Protein AF-A0A2E0SIJ9-F1 (afdb_monomer)

Solvent-accessible surface area (backbone atoms only — not comparable to full-atom values): 6613 Å² total; per-residue (Å²): 134,88,84,80,76,81,65,81,67,71,66,52,53,62,54,52,54,50,56,58,56,65,72,64,57,75,76,66,68,69,65,70,81,65,39,65,68,57,54,52,51,51,51,52,51,49,53,46,53,65,66,64,43,41,98,78,24,39,29,59,44,94,93,71,39,60,39,63,62,39,19,54,53,53,37,48,60,48,36,72,75,69,24,38,62,88,44,61,93,48,9,71,56,35,34,34,23,50,52,40,49,59,72,46,40,43,98,87,70,50,72,112

Secondary structure (DSSP, 8-state):
----PPPTHHHHHHHHHHHHHHTT----GGGTTT-HHHHHHHHHHHHHHHHHS-TTS---BTTTB-HHHHHHHHHHHHHHTT--SSSSTTHHHHHHHHHHHHHTB-TTS-B-

Structure (mmCIF, N/CA/C/O backbone):
data_AF-A0A2E0SIJ9-F1
#
_entry.id   AF-A0A2E0SIJ9-F1
#
loop_
_atom_site.group_PDB
_atom_site.id
_atom_site.type_symbol
_atom_site.label_atom_id
_atom_site.label_alt_id
_atom_site.label_comp_id
_atom_site.label_asym_id
_atom_site.label_entity_id
_atom_site.label_seq_id
_atom_site.pdbx_PDB_ins_code
_atom_site.Cartn_x
_atom_site.Cartn_y
_atom_site.Cartn_z
_atom_site.occupancy
_atom_site.B_iso_or_equiv
_atom_site.auth_seq_id
_atom_site.auth_comp_id
_atom_site.auth_asym_id
_atom_site.auth_atom_id
_atom_site.pdbx_PDB_model_num
ATOM 1 N N . MET A 1 1 ? 5.081 -18.325 82.894 1.00 40.50 1 MET A N 1
ATOM 2 C CA . MET A 1 1 ? 5.548 -18.568 81.511 1.00 40.50 1 MET A CA 1
ATOM 3 C C . MET A 1 1 ? 5.096 -17.392 80.661 1.00 40.50 1 MET A C 1
ATOM 5 O O . MET A 1 1 ? 3.931 -17.030 80.737 1.00 40.50 1 MET A O 1
ATOM 9 N N . LEU A 1 2 ? 6.041 -16.714 80.005 1.00 44.81 2 LEU A N 1
ATOM 10 C CA . LEU A 1 2 ? 5.844 -15.440 79.307 1.00 44.81 2 LEU A CA 1
ATOM 11 C C . LEU A 1 2 ? 4.930 -15.612 78.082 1.00 44.81 2 LEU A C 1
ATOM 13 O O . LEU A 1 2 ? 5.251 -16.410 77.214 1.00 44.81 2 LEU A O 1
ATOM 17 N N . ASN A 1 3 ? 3.864 -14.814 77.969 1.00 44.94 3 ASN A N 1
A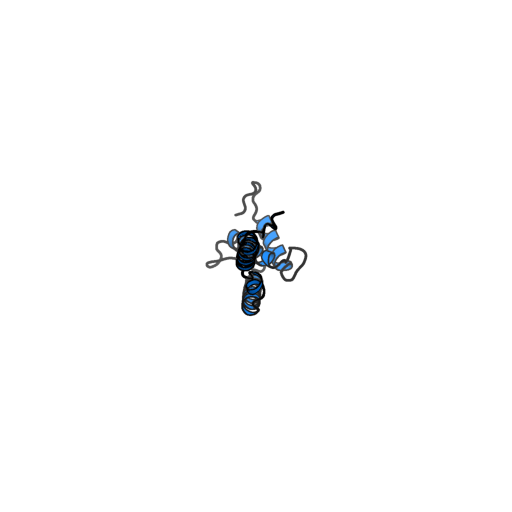TOM 18 C CA . ASN A 1 3 ? 3.122 -14.644 76.717 1.00 44.94 3 ASN A CA 1
ATOM 19 C C . ASN A 1 3 ? 3.800 -13.546 75.888 1.00 44.94 3 ASN A C 1
ATOM 21 O O . ASN A 1 3 ? 3.703 -12.359 76.198 1.00 44.94 3 ASN A O 1
ATOM 25 N N . HIS A 1 4 ? 4.526 -13.948 74.850 1.00 56.84 4 HIS A N 1
ATOM 26 C CA . HIS A 1 4 ? 5.199 -13.049 73.915 1.00 56.84 4 HIS A CA 1
ATOM 27 C C . HIS A 1 4 ? 4.163 -12.508 72.914 1.00 56.84 4 HIS A C 1
ATOM 29 O O . HIS A 1 4 ? 3.695 -13.235 72.041 1.00 56.84 4 HIS A O 1
ATOM 35 N N . LEU A 1 5 ? 3.783 -11.236 73.045 1.00 61.81 5 LEU A N 1
ATOM 36 C CA . LEU A 1 5 ? 2.975 -10.530 72.045 1.00 61.81 5 LEU A CA 1
ATOM 37 C C . LEU A 1 5 ? 3.778 -10.410 70.730 1.00 61.81 5 LEU A C 1
ATOM 39 O O . LEU A 1 5 ? 4.908 -9.910 70.770 1.00 61.81 5 LEU A O 1
ATOM 43 N N . PRO A 1 6 ? 3.244 -10.822 69.562 1.00 52.22 6 PRO A N 1
ATOM 44 C CA . PRO A 1 6 ? 3.952 -10.670 68.299 1.00 52.22 6 PRO A CA 1
ATOM 45 C C . PRO A 1 6 ? 4.043 -9.187 67.921 1.00 52.22 6 PRO A C 1
ATOM 47 O O . PRO A 1 6 ? 3.077 -8.427 67.984 1.00 52.22 6 PRO A O 1
ATOM 50 N N . SER A 1 7 ? 5.254 -8.762 67.565 1.00 57.09 7 SER A N 1
ATOM 51 C CA . SER A 1 7 ? 5.605 -7.359 67.368 1.00 57.09 7 SER A CA 1
ATOM 52 C C . SER A 1 7 ? 4.784 -6.682 66.259 1.00 57.09 7 SER A C 1
ATOM 54 O O . SER A 1 7 ? 4.611 -7.211 65.163 1.00 57.09 7 SER A O 1
ATOM 56 N N . ARG A 1 8 ? 4.363 -5.442 66.521 1.00 56.53 8 ARG A N 1
ATOM 57 C CA . ARG A 1 8 ? 3.612 -4.511 65.651 1.00 56.53 8 ARG A CA 1
ATOM 58 C C . ARG A 1 8 ? 4.191 -4.314 64.230 1.00 56.53 8 ARG A C 1
ATOM 60 O O . ARG A 1 8 ? 3.539 -3.706 63.391 1.00 56.53 8 ARG A O 1
ATOM 67 N N . LYS A 1 9 ? 5.391 -4.837 63.949 1.00 53.66 9 LYS A N 1
ATOM 68 C CA . LYS A 1 9 ? 6.126 -4.761 62.674 1.00 53.66 9 LYS A CA 1
ATOM 69 C C . LYS A 1 9 ? 5.588 -5.722 61.601 1.00 53.66 9 LYS A C 1
ATOM 71 O O . LYS A 1 9 ? 5.685 -5.409 60.420 1.00 53.66 9 LYS A O 1
ATOM 76 N N . TYR A 1 10 ? 4.973 -6.841 62.000 1.00 55.72 10 TYR A N 1
ATOM 77 C CA . TYR A 1 10 ? 4.436 -7.846 61.067 1.00 55.72 10 TYR A CA 1
ATOM 78 C C . TYR A 1 10 ? 3.111 -7.434 60.407 1.00 55.72 10 TYR A C 1
ATOM 80 O O . TYR A 1 10 ? 2.748 -7.987 59.376 1.00 55.72 10 TYR A O 1
ATOM 88 N N . LEU A 1 11 ? 2.404 -6.446 60.970 1.00 57.53 11 LEU A N 1
ATOM 89 C CA . LEU A 1 11 ? 1.144 -5.925 60.425 1.00 57.53 11 LEU A CA 1
ATOM 90 C C . LEU A 1 11 ? 1.368 -4.844 59.353 1.00 57.53 11 LEU A C 1
ATOM 92 O O . LEU A 1 11 ? 0.553 -4.683 58.453 1.00 57.53 11 LEU A O 1
ATOM 96 N N . VAL A 1 12 ? 2.485 -4.112 59.424 1.00 58.78 12 VAL A N 1
ATOM 97 C CA . VAL A 1 12 ? 2.780 -2.989 58.511 1.00 58.78 12 VAL A CA 1
ATOM 98 C C . VAL A 1 12 ? 3.286 -3.481 57.153 1.00 58.78 12 VAL A C 1
ATOM 100 O O . VAL A 1 12 ? 3.026 -2.856 56.133 1.00 58.78 12 VAL A O 1
ATOM 103 N N . TRP A 1 13 ? 3.962 -4.632 57.141 1.00 56.72 13 TRP A N 1
ATOM 104 C CA . TRP A 1 13 ? 4.531 -5.265 55.950 1.00 56.72 13 TRP A CA 1
ATOM 105 C C . TRP A 1 13 ? 3.501 -5.699 54.887 1.00 56.72 13 TRP A C 1
ATOM 107 O O . TRP A 1 13 ? 3.698 -5.376 53.717 1.00 56.72 13 TRP A O 1
ATOM 117 N N . PRO A 1 14 ? 2.382 -6.371 55.229 1.00 64.38 14 PRO A N 1
ATOM 118 C CA . PRO A 1 14 ? 1.359 -6.695 54.234 1.00 64.38 14 PRO A CA 1
ATOM 119 C C . PRO A 1 14 ? 0.650 -5.442 53.697 1.00 64.38 14 PRO A C 1
ATOM 121 O O . PRO A 1 14 ? 0.261 -5.420 52.534 1.00 64.38 14 PRO A O 1
ATOM 124 N N . LEU A 1 15 ? 0.539 -4.376 54.499 1.00 60.62 15 LEU A N 1
ATOM 125 C CA . LEU A 1 15 ? -0.054 -3.095 54.093 1.00 60.62 15 LEU A CA 1
ATOM 126 C C . LEU A 1 15 ? 0.823 -2.327 53.091 1.00 60.62 15 LEU A C 1
ATOM 128 O O . LEU A 1 15 ? 0.298 -1.768 52.129 1.00 60.62 15 LEU A O 1
ATOM 132 N N . THR A 1 16 ? 2.149 -2.328 53.255 1.00 60.66 16 THR A N 1
ATOM 133 C CA . THR A 1 16 ? 3.062 -1.724 52.268 1.00 60.66 16 THR A CA 1
ATOM 134 C C . THR A 1 16 ? 3.161 -2.538 50.980 1.00 60.66 16 THR A C 1
ATOM 136 O O . THR A 1 16 ? 3.202 -1.943 49.905 1.00 60.66 16 THR A O 1
ATOM 139 N N . VAL A 1 17 ? 3.141 -3.873 51.053 1.00 62.59 17 VAL A N 1
ATOM 140 C CA . VAL A 1 17 ? 3.116 -4.738 49.856 1.00 62.59 17 VAL A CA 1
ATOM 141 C C . VAL A 1 17 ? 1.807 -4.566 49.075 1.00 62.59 17 VAL A C 1
ATOM 143 O O . VAL A 1 17 ? 1.832 -4.486 47.848 1.00 62.59 17 VAL A O 1
ATOM 146 N N . LEU A 1 18 ? 0.674 -4.420 49.769 1.00 61.69 18 LEU A N 1
ATOM 147 C CA . LEU A 1 18 ? -0.624 -4.165 49.141 1.00 61.69 18 LEU A CA 1
ATOM 148 C C . LEU A 1 18 ? -0.683 -2.783 48.462 1.00 61.69 18 LEU A C 1
ATOM 150 O O . LEU A 1 18 ? -1.151 -2.686 47.331 1.00 61.69 18 LEU A O 1
ATOM 154 N N . SER A 1 19 ? -0.142 -1.730 49.086 1.00 62.72 19 SER A N 1
ATOM 155 C CA . SER A 1 19 ? -0.038 -0.403 48.452 1.00 62.72 19 SER A CA 1
ATOM 156 C C . SER A 1 19 ? 0.882 -0.384 47.226 1.00 62.72 19 SER A C 1
ATOM 158 O O . S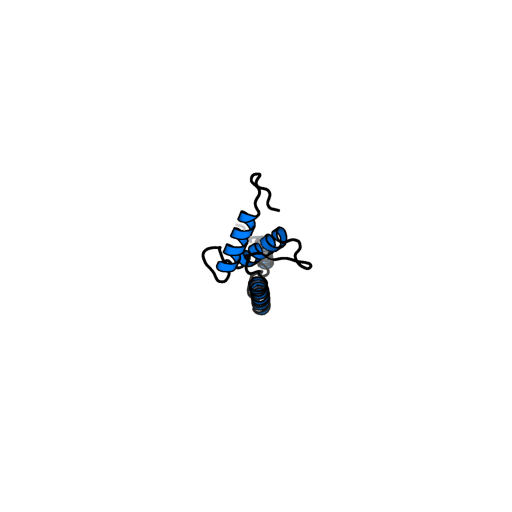ER A 1 19 ? 0.607 0.341 46.272 1.00 62.72 19 SER A O 1
ATOM 160 N N . LEU A 1 20 ? 1.951 -1.189 47.215 1.00 59.09 20 LEU A N 1
ATOM 161 C CA . LEU A 1 20 ? 2.850 -1.291 46.060 1.00 59.09 20 LEU A CA 1
ATOM 162 C C . LEU A 1 20 ? 2.207 -2.060 44.890 1.00 59.09 20 LEU A C 1
ATOM 164 O O . LEU A 1 20 ? 2.470 -1.748 43.732 1.00 59.09 20 LEU A O 1
ATOM 168 N N . LEU A 1 21 ? 1.316 -3.013 45.184 1.00 58.22 21 LEU A N 1
ATOM 169 C CA . LEU A 1 21 ? 0.525 -3.741 44.185 1.00 58.22 21 LEU A CA 1
ATOM 170 C C . LEU A 1 21 ? -0.593 -2.887 43.565 1.00 58.22 21 LEU A C 1
ATOM 172 O O . LEU A 1 21 ? -0.867 -3.029 42.377 1.00 58.22 21 LEU A O 1
ATOM 176 N N . LEU A 1 22 ? -1.207 -1.968 44.321 1.00 58.41 22 LEU A N 1
ATOM 177 C CA . LEU A 1 22 ? -2.236 -1.061 43.787 1.00 58.41 22 LEU A CA 1
ATOM 178 C C . LEU A 1 22 ? -1.675 0.049 42.878 1.00 58.41 22 LEU A C 1
ATOM 180 O O . LEU A 1 22 ? -2.390 0.521 41.997 1.00 58.41 22 LEU A O 1
ATOM 184 N N . LEU A 1 23 ? -0.408 0.445 43.043 1.00 57.28 23 LEU A N 1
ATOM 185 C CA . LEU A 1 23 ? 0.235 1.453 42.186 1.00 57.28 23 LEU A CA 1
ATOM 186 C C . LEU A 1 23 ? 0.746 0.877 40.849 1.00 57.28 23 LEU A C 1
ATOM 188 O O . LEU A 1 23 ? 1.080 1.629 39.938 1.00 57.28 23 LEU A O 1
ATOM 192 N N . ALA A 1 24 ? 0.777 -0.452 40.719 1.00 55.69 24 ALA A N 1
ATOM 193 C CA . ALA A 1 24 ? 1.160 -1.173 39.505 1.00 55.69 24 ALA A CA 1
ATOM 194 C C . ALA A 1 24 ? -0.048 -1.583 38.639 1.00 55.69 24 ALA A C 1
ATOM 196 O O . ALA A 1 24 ? 0.081 -2.444 37.767 1.00 55.69 24 ALA A O 1
ATOM 197 N N . ALA A 1 25 ? -1.228 -0.993 38.863 1.00 57.22 25 ALA A N 1
ATOM 198 C CA . ALA A 1 25 ? -2.337 -1.150 37.932 1.00 57.22 25 ALA A CA 1
ATOM 199 C C . ALA A 1 25 ? -1.902 -0.584 36.568 1.00 57.22 25 ALA A C 1
ATOM 201 O O . ALA A 1 25 ? -1.479 0.575 36.507 1.00 57.22 25 ALA A O 1
ATOM 202 N N . PRO A 1 26 ? -1.968 -1.362 35.472 1.00 57.56 26 PRO A N 1
ATOM 203 C CA . PRO A 1 26 ? -1.627 -0.834 34.165 1.00 57.56 26 PRO A CA 1
ATOM 204 C C . PRO A 1 26 ? -2.585 0.324 33.893 1.00 57.56 26 PRO A C 1
ATOM 206 O O . PRO A 1 26 ? -3.803 0.138 33.893 1.00 57.56 26 PRO A O 1
ATOM 209 N N . ALA A 1 27 ? -2.052 1.530 33.684 1.00 58.06 27 ALA A N 1
ATOM 210 C CA . ALA A 1 27 ? -2.822 2.589 33.052 1.00 58.06 27 ALA A CA 1
ATOM 211 C C . ALA A 1 27 ? -3.378 1.981 31.759 1.00 58.06 27 ALA A C 1
ATOM 213 O O . ALA A 1 27 ? -2.610 1.513 30.919 1.00 58.06 27 ALA A O 1
ATOM 214 N N . SER A 1 28 ? -4.701 1.844 31.681 1.00 57.38 28 SER A N 1
ATOM 215 C CA . SER A 1 28 ? -5.366 1.002 30.690 1.00 57.38 28 SER A CA 1
ATOM 216 C C . SER A 1 28 ? -5.071 1.506 29.274 1.00 57.38 28 SER A C 1
ATOM 218 O O . SER A 1 28 ? -5.763 2.377 28.751 1.00 57.38 28 SER A O 1
ATOM 220 N N . ALA A 1 29 ? -4.038 0.949 28.637 1.00 54.34 29 ALA A N 1
ATOM 221 C CA . ALA A 1 29 ? -3.685 1.213 27.243 1.00 54.34 29 ALA A CA 1
ATOM 222 C C . ALA A 1 29 ? -4.827 0.831 26.278 1.00 54.34 29 ALA A C 1
ATOM 224 O O . ALA A 1 29 ? -4.900 1.336 25.162 1.00 54.34 29 ALA A O 1
ATOM 225 N N . ALA A 1 30 ? -5.767 -0.003 26.736 1.00 55.25 30 ALA A N 1
ATOM 226 C CA . ALA A 1 30 ? -6.949 -0.424 25.993 1.00 55.25 30 ALA A CA 1
ATOM 227 C C . ALA A 1 30 ? -7.939 0.717 25.684 1.00 55.25 30 ALA A C 1
ATOM 229 O O . ALA A 1 30 ? -8.767 0.574 24.783 1.00 55.25 30 ALA A O 1
ATOM 230 N N . ALA A 1 31 ? -7.874 1.845 26.405 1.00 55.06 31 ALA A N 1
ATOM 231 C CA . ALA A 1 31 ? -8.777 2.973 26.173 1.00 55.06 31 ALA A CA 1
ATOM 232 C C . ALA A 1 31 ? -8.490 3.715 24.852 1.00 55.06 31 ALA A C 1
ATOM 234 O O . ALA A 1 31 ? -9.419 4.237 24.243 1.00 55.06 31 ALA A O 1
ATOM 235 N N . LEU A 1 32 ? -7.236 3.729 24.379 1.00 57.44 32 LEU A N 1
ATOM 236 C CA . LEU A 1 32 ? -6.859 4.403 23.126 1.00 57.44 32 LEU A CA 1
ATOM 237 C C . LEU A 1 32 ? -7.203 3.578 21.876 1.00 57.44 32 LEU A C 1
ATOM 239 O O . LEU A 1 32 ? -7.516 4.143 20.833 1.00 57.44 32 LEU A O 1
ATOM 243 N N . ASP A 1 33 ? -7.200 2.249 21.982 1.00 63.06 33 ASP A N 1
ATOM 244 C CA . ASP A 1 33 ? -7.417 1.329 20.852 1.00 63.06 33 ASP A CA 1
ATOM 245 C C . ASP A 1 33 ? -8.873 1.327 20.334 1.00 63.06 33 ASP A C 1
ATOM 247 O O . ASP A 1 33 ? -9.181 0.893 19.223 1.00 63.06 33 ASP A O 1
ATOM 251 N N . ASN A 1 34 ? -9.811 1.845 21.133 1.00 73.38 34 ASN A N 1
ATOM 252 C CA . ASN A 1 34 ? -11.239 1.821 20.821 1.00 73.38 34 ASN A CA 1
ATOM 253 C C . ASN A 1 34 ? -11.876 3.191 20.603 1.00 73.38 34 ASN A C 1
ATOM 255 O O . ASN A 1 34 ? -13.099 3.250 20.483 1.00 73.38 34 ASN A O 1
ATOM 259 N N . ASP A 1 35 ? -11.086 4.260 20.483 1.00 89.94 35 ASP A N 1
ATOM 260 C CA . ASP A 1 35 ? -11.628 5.577 20.154 1.00 89.94 35 ASP A CA 1
ATOM 261 C C . ASP A 1 35 ? -12.327 5.545 18.770 1.00 89.94 35 ASP A C 1
ATOM 263 O O . ASP A 1 35 ? -11.673 5.325 17.737 1.00 89.94 35 ASP A O 1
ATOM 267 N N . PRO A 1 36 ? -13.657 5.766 18.707 1.00 90.81 36 PRO A N 1
ATOM 268 C CA . PRO A 1 36 ? -14.402 5.744 17.452 1.00 90.81 36 PRO A CA 1
ATOM 269 C C . PRO A 1 36 ? -13.921 6.795 16.445 1.00 90.81 36 PRO A C 1
ATOM 271 O O . PRO A 1 36 ? -13.988 6.560 15.236 1.00 90.81 36 PRO A O 1
ATOM 274 N N . GLN A 1 37 ? -13.419 7.942 16.913 1.00 92.25 37 GLN A N 1
ATOM 275 C CA . GLN A 1 37 ? -12.922 9.010 16.048 1.00 92.25 37 GLN A CA 1
ATOM 276 C C . GLN A 1 37 ? -11.614 8.606 15.361 1.00 92.25 37 GLN A C 1
ATOM 278 O O . GLN A 1 37 ? -11.432 8.888 14.168 1.00 92.25 37 GLN A O 1
ATOM 283 N N . ILE A 1 38 ? -10.730 7.902 16.075 1.00 92.38 38 ILE A N 1
ATOM 284 C CA . ILE A 1 38 ? -9.490 7.358 15.508 1.00 9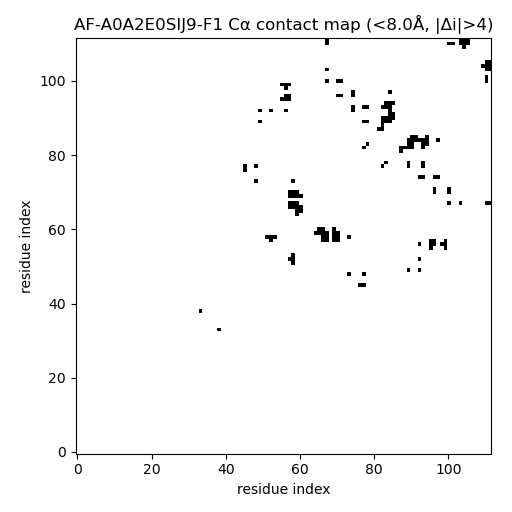2.38 38 ILE A CA 1
ATOM 285 C C . ILE A 1 38 ? -9.831 6.304 14.451 1.00 92.38 38 ILE A C 1
ATOM 287 O O . ILE A 1 38 ? -9.382 6.422 13.309 1.00 92.38 38 ILE A O 1
ATOM 291 N N . LYS A 1 39 ? -10.704 5.340 14.774 1.00 92.06 39 LYS A N 1
ATOM 292 C CA . LYS A 1 39 ? -11.143 4.300 13.823 1.00 92.06 39 LYS A CA 1
ATOM 293 C C . LYS A 1 39 ? -11.786 4.892 12.568 1.00 92.06 39 LYS A C 1
ATOM 295 O O . LYS A 1 39 ? -11.473 4.472 11.455 1.00 92.06 39 LYS A O 1
ATOM 300 N N . ALA A 1 40 ? -12.635 5.907 12.726 1.00 94.12 40 ALA A N 1
ATOM 301 C CA . ALA A 1 40 ? -13.244 6.605 11.598 1.00 94.12 40 ALA A CA 1
ATOM 302 C C . ALA A 1 40 ? -12.201 7.331 10.731 1.00 94.12 40 ALA A C 1
ATOM 304 O O . ALA A 1 40 ? -12.315 7.338 9.505 1.00 94.12 40 ALA A O 1
ATOM 305 N N . SER A 1 41 ? -11.182 7.932 11.347 1.00 96.12 41 SER A N 1
ATOM 306 C CA . SER A 1 41 ? -10.106 8.627 10.630 1.00 96.12 41 SER A CA 1
ATOM 307 C C . SER A 1 41 ? -9.221 7.650 9.851 1.00 96.12 41 SER A C 1
ATOM 309 O O . SER A 1 41 ? -8.943 7.894 8.677 1.00 96.12 41 SER A O 1
ATOM 311 N N . ILE A 1 42 ? -8.865 6.510 10.458 1.00 95.12 42 ILE A N 1
ATOM 312 C CA . ILE A 1 42 ? -8.143 5.413 9.794 1.00 95.12 42 ILE A CA 1
ATOM 313 C C . ILE A 1 42 ? -8.949 4.908 8.595 1.00 95.12 42 ILE A C 1
ATOM 315 O O . ILE A 1 42 ? -8.432 4.875 7.480 1.00 95.12 42 ILE A O 1
ATOM 319 N N . GLY A 1 43 ? -10.234 4.595 8.790 1.00 96.06 43 GLY A N 1
ATOM 320 C CA . GLY A 1 43 ? -11.102 4.116 7.712 1.00 96.06 43 GLY A CA 1
ATOM 321 C C . GLY A 1 43 ? -11.165 5.087 6.529 1.00 96.06 43 GLY A C 1
ATOM 322 O O . GLY A 1 43 ? -11.006 4.674 5.383 1.00 96.06 43 GLY A O 1
ATOM 323 N N . LYS A 1 44 ? -11.304 6.393 6.795 1.00 97.88 44 LYS A N 1
ATOM 324 C CA . LYS A 1 44 ? -11.294 7.431 5.749 1.00 97.88 44 LYS A CA 1
ATOM 325 C C . LYS A 1 44 ? -9.967 7.491 4.990 1.00 97.88 44 LYS A C 1
ATOM 327 O O . LYS A 1 44 ? -9.987 7.659 3.770 1.00 97.88 44 LYS A O 1
ATOM 332 N N . ALA A 1 45 ? -8.838 7.368 5.689 1.00 97.69 45 ALA A N 1
ATOM 333 C CA . ALA A 1 45 ? -7.512 7.394 5.077 1.00 97.69 45 ALA A CA 1
ATOM 334 C C . ALA A 1 45 ? -7.264 6.160 4.194 1.00 97.69 45 ALA A C 1
ATOM 336 O O . ALA A 1 45 ? -6.804 6.303 3.062 1.00 97.69 45 ALA A O 1
ATOM 337 N N . LEU A 1 46 ? -7.633 4.964 4.662 1.00 98.12 46 LEU A N 1
ATOM 338 C CA . LEU A 1 46 ? -7.517 3.732 3.875 1.00 98.12 46 LEU A CA 1
ATOM 339 C C . LEU A 1 46 ? -8.436 3.756 2.650 1.00 98.12 46 LEU A C 1
ATOM 341 O O . LEU A 1 46 ? -8.018 3.388 1.555 1.00 98.12 46 LEU A O 1
ATOM 345 N N . ASP A 1 47 ? -9.655 4.275 2.801 1.00 98.25 47 ASP A N 1
ATOM 346 C CA . ASP A 1 47 ? -10.579 4.443 1.679 1.00 98.25 47 ASP A CA 1
ATOM 347 C C . ASP A 1 47 ? -10.057 5.450 0.653 1.00 98.25 47 ASP A C 1
ATOM 349 O O . ASP A 1 47 ? -10.260 5.280 -0.548 1.00 98.25 47 ASP A O 1
ATOM 353 N N . TYR A 1 48 ? -9.378 6.504 1.107 1.00 97.88 48 TYR A N 1
ATOM 354 C CA . TYR A 1 48 ? -8.681 7.424 0.217 1.00 97.88 48 TYR A CA 1
ATOM 355 C C . TYR A 1 48 ? -7.548 6.721 -0.537 1.00 97.88 48 TYR A C 1
ATOM 357 O O . TYR A 1 48 ? -7.511 6.807 -1.762 1.00 97.88 48 TYR A O 1
ATOM 365 N N . LEU A 1 49 ? -6.686 5.971 0.159 1.00 97.56 49 LEU A N 1
ATOM 366 C CA . LEU A 1 49 ? -5.606 5.214 -0.482 1.00 97.56 49 LEU A CA 1
ATOM 367 C C . LEU A 1 49 ? -6.148 4.236 -1.526 1.00 97.56 49 LEU A C 1
ATOM 369 O O . LEU A 1 49 ? -5.640 4.195 -2.644 1.00 97.56 49 LEU A O 1
ATOM 373 N N . ALA A 1 50 ? -7.207 3.500 -1.197 1.00 98.00 50 ALA A N 1
ATOM 374 C CA . ALA A 1 50 ? -7.835 2.558 -2.113 1.00 98.00 50 ALA A CA 1
ATOM 375 C C . ALA A 1 50 ? -8.395 3.235 -3.377 1.00 98.00 50 ALA A C 1
ATOM 377 O O . ALA A 1 50 ? -8.343 2.644 -4.453 1.00 98.00 50 ALA A O 1
ATOM 378 N N . ARG A 1 51 ? -8.917 4.465 -3.261 1.00 97.38 51 ARG A N 1
ATOM 379 C CA . ARG A 1 51 ? -9.405 5.251 -4.408 1.00 97.38 51 ARG A CA 1
ATOM 380 C C . ARG A 1 51 ? -8.284 5.871 -5.238 1.00 97.38 51 ARG A C 1
ATOM 382 O O . ARG A 1 51 ? -8.453 6.017 -6.442 1.00 97.38 51 ARG A O 1
ATOM 389 N N . GLU A 1 52 ? -7.175 6.252 -4.609 1.00 97.00 52 GLU A N 1
ATOM 390 C CA . GLU A 1 52 ? -6.058 6.909 -5.299 1.00 97.00 52 GLU A CA 1
ATOM 391 C C . GLU A 1 52 ? -5.215 5.929 -6.134 1.00 97.00 52 GLU A C 1
ATOM 393 O O . GLU A 1 52 ? -4.488 6.352 -7.036 1.00 97.00 52 GLU A O 1
ATOM 398 N N . GLN A 1 53 ? -5.327 4.620 -5.870 1.00 97.88 53 GLN A N 1
ATOM 399 C CA . GLN A 1 53 ? -4.637 3.587 -6.641 1.00 97.88 53 GLN A CA 1
ATOM 400 C C . GLN A 1 53 ? -4.922 3.744 -8.139 1.00 97.88 53 GLN A C 1
ATOM 402 O O . GLN A 1 53 ? -6.071 3.831 -8.583 1.00 97.88 53 GLN A O 1
ATOM 407 N N . ARG A 1 54 ? -3.865 3.748 -8.954 1.00 97.31 54 ARG A N 1
ATOM 408 C CA . ARG A 1 54 ? -4.016 3.800 -10.409 1.00 97.31 54 ARG A CA 1
ATOM 409 C C . ARG A 1 54 ? -4.553 2.475 -10.935 1.00 9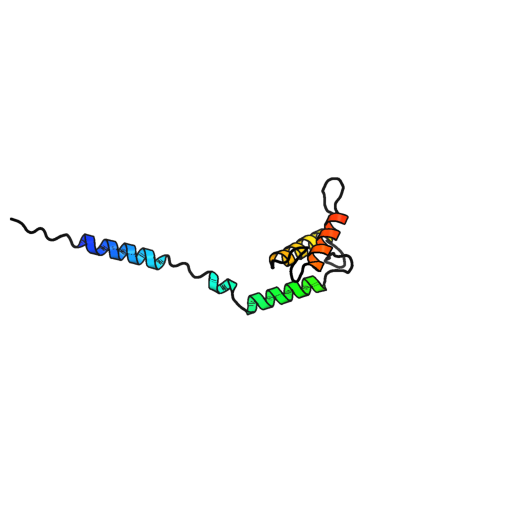7.31 54 ARG A C 1
ATOM 411 O O . ARG A 1 54 ? -4.335 1.417 -10.357 1.00 97.31 54 ARG A O 1
ATOM 418 N N . ARG A 1 55 ? -5.169 2.516 -12.119 1.00 95.62 55 ARG A N 1
ATOM 419 C CA . ARG A 1 55 ? -5.716 1.330 -12.809 1.00 95.62 55 ARG A CA 1
ATOM 420 C C . ARG A 1 55 ? -4.704 0.186 -12.985 1.00 95.62 55 ARG A C 1
ATOM 422 O O . ARG A 1 55 ? -5.104 -0.960 -13.107 1.00 95.62 55 ARG A O 1
ATOM 429 N N . GLN A 1 56 ? -3.414 0.511 -13.026 1.00 94.75 56 GLN A N 1
ATOM 430 C CA . GLN A 1 56 ? -2.306 -0.442 -13.162 1.00 94.75 56 GLN A CA 1
ATOM 431 C C . GLN A 1 56 ? -1.815 -1.002 -11.810 1.00 94.75 56 GLN A C 1
ATOM 433 O O . GLN A 1 56 ? -0.827 -1.719 -11.781 1.00 94.75 56 GLN A O 1
ATOM 438 N N . GLY A 1 57 ? -2.465 -0.666 -10.692 1.00 97.00 57 GLY A N 1
ATOM 439 C CA . GLY A 1 57 ? -2.176 -1.235 -9.373 1.00 97.00 57 GLY A CA 1
ATOM 440 C C . GLY A 1 57 ? -1.187 -0.451 -8.506 1.00 97.00 57 GLY A C 1
ATOM 441 O O . GLY A 1 57 ? -1.015 -0.799 -7.342 1.00 97.00 57 GLY A O 1
ATOM 442 N N . TYR A 1 58 ? -0.575 0.624 -9.009 1.00 97.25 58 TYR A N 1
ATOM 443 C CA . TYR A 1 58 ? 0.426 1.395 -8.263 1.00 97.25 58 TYR A CA 1
ATOM 444 C C . TYR A 1 58 ? -0.116 2.705 -7.670 1.00 97.25 58 TYR A C 1
ATOM 446 O O . TYR A 1 58 ? -1.141 3.244 -8.101 1.00 97.25 58 TYR A O 1
ATOM 454 N N . TRP A 1 59 ? 0.643 3.252 -6.722 1.00 97.81 59 TRP A N 1
ATOM 455 C CA . TRP A 1 59 ? 0.524 4.613 -6.195 1.00 97.81 59 TRP A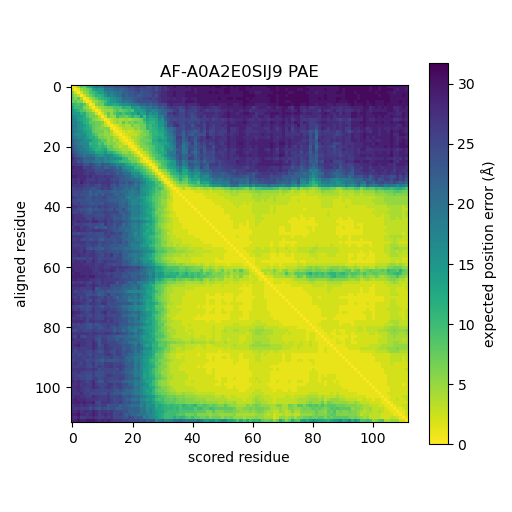 CA 1
ATOM 456 C C . TRP A 1 59 ? 1.724 5.447 -6.622 1.00 97.81 59 TRP A C 1
ATOM 458 O O . TRP A 1 59 ? 2.790 4.911 -6.901 1.00 97.81 59 TRP A O 1
ATOM 468 N N . GLU A 1 60 ? 1.567 6.762 -6.672 1.00 96.12 60 GLU A N 1
ATOM 469 C CA . GLU A 1 60 ? 2.620 7.693 -7.078 1.00 96.12 60 GLU A CA 1
ATOM 470 C C . GLU A 1 60 ? 2.541 8.982 -6.254 1.00 96.12 60 GLU A C 1
ATOM 472 O O . GLU A 1 60 ? 1.514 9.281 -5.645 1.00 96.12 60 GLU A O 1
ATOM 477 N N . ALA A 1 61 ? 3.625 9.752 -6.240 1.00 91.00 61 ALA A N 1
ATOM 478 C CA . ALA A 1 61 ? 3.677 11.086 -5.646 1.00 91.00 61 ALA A CA 1
ATOM 479 C C . ALA A 1 61 ? 4.237 12.096 -6.658 1.00 91.00 61 ALA A C 1
ATOM 481 O O . ALA A 1 61 ? 4.813 11.708 -7.674 1.00 91.00 61 ALA A O 1
ATOM 482 N N . ASN A 1 62 ? 4.074 13.395 -6.391 1.00 89.19 62 ASN A N 1
ATOM 483 C CA . ASN A 1 62 ? 4.693 14.488 -7.159 1.00 89.19 62 ASN A CA 1
ATOM 484 C C . ASN A 1 62 ? 4.548 14.352 -8.692 1.00 89.19 62 ASN A C 1
ATOM 486 O O . ASN A 1 62 ? 5.526 14.458 -9.426 1.00 89.19 62 ASN A O 1
ATOM 490 N N . GLY A 1 63 ? 3.334 14.077 -9.181 1.00 84.94 63 GLY A N 1
ATOM 491 C CA . GLY A 1 63 ? 3.063 14.004 -10.623 1.00 84.94 63 GLY A CA 1
ATOM 492 C C . GLY A 1 63 ? 3.632 12.765 -11.325 1.00 84.94 63 GLY A C 1
ATOM 493 O O . GLY A 1 63 ? 3.954 12.826 -12.508 1.00 84.94 63 GLY A O 1
ATOM 494 N N . GLY A 1 64 ? 3.767 11.642 -10.614 1.00 88.19 64 GLY A N 1
ATOM 495 C CA . GLY A 1 64 ? 4.116 10.349 -11.212 1.00 88.19 64 GLY A CA 1
ATOM 496 C C . GLY A 1 64 ? 5.461 9.762 -10.801 1.00 88.19 64 GLY A C 1
ATOM 497 O O . GLY A 1 64 ? 5.938 8.813 -11.426 1.00 88.19 64 GLY A O 1
ATOM 498 N N . GLN A 1 65 ? 6.075 10.319 -9.765 1.00 92.00 65 GLN A N 1
ATOM 499 C CA . GLN A 1 65 ? 7.336 9.864 -9.195 1.00 92.00 65 GLN A CA 1
ATOM 500 C C . GLN A 1 65 ? 7.112 8.842 -8.070 1.00 92.00 65 GLN A C 1
ATOM 502 O O . GLN A 1 65 ? 6.004 8.678 -7.553 1.00 92.00 65 GLN A O 1
ATOM 507 N N . TYR A 1 66 ? 8.195 8.164 -7.677 1.00 93.50 66 TYR A N 1
ATOM 508 C CA . TYR A 1 66 ? 8.247 7.264 -6.515 1.00 93.50 66 TYR A CA 1
ATOM 509 C C . TYR A 1 66 ? 7.255 6.091 -6.549 1.00 93.50 66 TYR A C 1
ATOM 511 O O . TYR A 1 66 ? 6.798 5.645 -5.502 1.00 93.50 66 TYR A O 1
ATOM 519 N N . ARG A 1 67 ? 6.936 5.556 -7.735 1.00 95.31 67 ARG A N 1
ATOM 520 C CA . ARG A 1 67 ? 5.872 4.547 -7.900 1.00 95.31 67 ARG A CA 1
ATOM 521 C C . ARG A 1 67 ? 6.068 3.300 -7.039 1.00 95.31 67 ARG A C 1
ATOM 523 O O . ARG A 1 67 ? 5.155 2.883 -6.334 1.00 95.31 67 ARG A O 1
ATOM 530 N N . VAL A 1 68 ? 7.276 2.739 -7.042 1.00 95.94 68 VAL A N 1
ATOM 531 C CA . VAL A 1 68 ? 7.616 1.558 -6.232 1.00 95.94 68 VAL A CA 1
ATOM 532 C C . VAL A 1 68 ? 7.506 1.862 -4.739 1.00 95.94 68 VAL A C 1
ATOM 534 O O . VAL A 1 68 ? 6.799 1.162 -4.020 1.00 95.94 68 VAL A O 1
ATOM 537 N N . ALA A 1 69 ? 8.145 2.940 -4.277 1.00 95.81 69 ALA A N 1
ATOM 538 C CA . ALA A 1 69 ? 8.148 3.311 -2.863 1.00 95.81 69 ALA A CA 1
ATOM 539 C C . ALA A 1 69 ? 6.735 3.623 -2.345 1.00 95.81 69 ALA A C 1
ATOM 541 O O . ALA A 1 69 ? 6.328 3.113 -1.302 1.00 95.81 69 ALA A O 1
ATOM 542 N N . MET A 1 70 ? 5.960 4.405 -3.099 1.00 97.44 70 MET A N 1
ATOM 543 C CA . MET A 1 70 ? 4.588 4.754 -2.736 1.00 97.44 70 MET A CA 1
ATOM 544 C C . MET A 1 70 ? 3.674 3.531 -2.741 1.00 97.44 70 MET A C 1
ATOM 546 O O . MET A 1 70 ? 2.850 3.393 -1.841 1.00 97.44 70 MET A O 1
ATOM 550 N N . THR A 1 71 ? 3.846 2.614 -3.697 1.00 97.69 71 THR A N 1
ATOM 551 C CA . THR A 1 71 ? 3.063 1.370 -3.746 1.00 97.69 71 THR A CA 1
ATOM 552 C C . THR A 1 71 ? 3.384 0.451 -2.576 1.00 97.69 71 THR A C 1
ATOM 554 O O . THR A 1 71 ? 2.465 -0.081 -1.960 1.00 97.69 71 THR A O 1
ATOM 557 N N . ALA A 1 72 ? 4.661 0.307 -2.213 1.00 96.94 72 ALA A N 1
ATOM 558 C CA . ALA A 1 72 ? 5.056 -0.481 -1.050 1.00 96.94 72 ALA A CA 1
ATOM 559 C C . ALA A 1 72 ? 4.473 0.095 0.252 1.00 96.94 72 ALA A C 1
ATOM 561 O O . ALA A 1 72 ? 3.901 -0.643 1.053 1.00 96.94 72 ALA A O 1
ATOM 562 N N . LEU A 1 73 ? 4.551 1.417 0.443 1.00 96.69 73 LEU A N 1
ATOM 563 C CA . LEU A 1 73 ? 4.000 2.085 1.625 1.00 96.69 73 LEU A CA 1
ATOM 564 C C . LEU A 1 73 ? 2.470 1.983 1.695 1.00 96.69 73 LEU A C 1
ATOM 566 O O . LEU A 1 73 ? 1.929 1.619 2.739 1.00 96.69 73 LEU A O 1
ATOM 570 N N . ALA A 1 74 ? 1.772 2.266 0.593 1.00 97.50 74 ALA A N 1
ATOM 571 C CA . ALA A 1 74 ? 0.315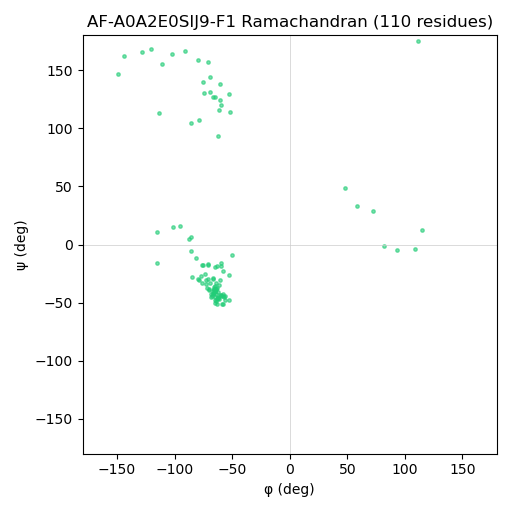 2.172 0.539 1.00 97.50 74 ALA A CA 1
ATOM 572 C C . ALA A 1 74 ? -0.166 0.726 0.739 1.00 97.50 74 ALA A C 1
ATOM 574 O O . ALA A 1 74 ? -1.098 0.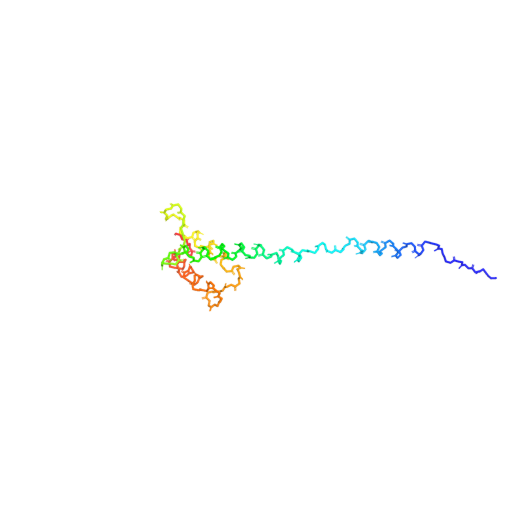489 1.506 1.00 97.50 74 ALA A O 1
ATOM 575 N N . GLY A 1 75 ? 0.507 -0.244 0.114 1.00 97.25 75 GLY A N 1
ATOM 576 C CA . GLY A 1 75 ? 0.220 -1.666 0.283 1.00 97.25 75 GLY A CA 1
ATOM 577 C C . GLY A 1 75 ? 0.382 -2.128 1.732 1.00 97.25 75 GLY A C 1
ATOM 578 O O . GLY A 1 75 ? -0.499 -2.811 2.251 1.00 97.25 75 GLY A O 1
ATOM 579 N N . MET A 1 76 ? 1.451 -1.700 2.415 1.00 97.44 76 MET A N 1
ATOM 580 C CA . MET A 1 76 ? 1.633 -1.986 3.842 1.00 97.44 76 MET A CA 1
ATOM 581 C C . MET A 1 76 ? 0.523 -1.371 4.695 1.00 97.44 76 MET A C 1
ATOM 583 O O . MET A 1 76 ? -0.042 -2.072 5.527 1.00 97.44 76 MET A O 1
ATOM 587 N N . ALA A 1 77 ? 0.163 -0.105 4.461 1.00 97.69 77 ALA A N 1
ATOM 588 C CA . ALA A 1 77 ? -0.904 0.556 5.214 1.00 97.69 77 ALA A CA 1
ATOM 589 C C . ALA A 1 77 ? -2.254 -0.171 5.074 1.00 97.69 77 ALA A C 1
ATOM 591 O O . ALA A 1 77 ? -2.949 -0.379 6.069 1.00 97.69 77 ALA A O 1
ATOM 592 N N . LEU A 1 78 ? -2.604 -0.603 3.857 1.00 97.81 78 LEU A N 1
ATOM 593 C CA . LEU A 1 78 ? -3.816 -1.388 3.601 1.00 97.81 78 LEU A CA 1
ATOM 594 C C . LEU A 1 78 ? -3.765 -2.765 4.277 1.00 97.81 78 LEU A C 1
ATOM 596 O O . LEU A 1 78 ? -4.766 -3.213 4.831 1.00 97.81 78 LEU A O 1
ATOM 600 N N . ALA A 1 79 ? -2.609 -3.432 4.260 1.00 96.75 79 ALA A N 1
ATOM 601 C CA . ALA A 1 79 ? -2.437 -4.732 4.903 1.00 96.75 79 ALA A CA 1
ATOM 602 C C . ALA A 1 79 ? -2.476 -4.646 6.439 1.00 96.75 79 ALA A C 1
ATOM 604 O O . ALA A 1 79 ? -2.982 -5.558 7.092 1.00 96.75 79 ALA A O 1
ATOM 605 N N . SER A 1 80 ? -1.997 -3.545 7.029 1.00 96.00 80 SER A N 1
ATOM 606 C CA . SER A 1 80 ? -2.027 -3.319 8.481 1.00 96.00 80 SER A CA 1
ATOM 607 C C . SER A 1 80 ? -3.439 -3.228 9.066 1.00 96.00 80 SER A C 1
ATOM 609 O O . SER A 1 80 ? -3.600 -3.418 10.267 1.00 96.00 80 SER A O 1
ATOM 611 N N . GLU A 1 81 ? -4.467 -2.989 8.246 1.00 94.38 81 GLU A N 1
ATOM 612 C CA . GLU A 1 81 ? -5.871 -3.084 8.673 1.00 94.38 81 GLU A CA 1
ATOM 613 C C . GLU A 1 81 ? -6.323 -4.534 8.925 1.00 94.38 81 GLU A C 1
ATOM 615 O O . GLU A 1 81 ? -7.305 -4.760 9.627 1.00 94.38 81 GLU A O 1
ATOM 620 N N . GLY A 1 82 ? -5.582 -5.520 8.407 1.00 95.06 82 GLY A N 1
ATOM 621 C CA . GLY A 1 82 ? -5.887 -6.950 8.513 1.00 95.06 82 GLY A CA 1
ATOM 622 C C . GLY A 1 82 ? -6.339 -7.587 7.196 1.00 95.06 82 GLY A C 1
ATOM 623 O O . GLY A 1 82 ? -6.536 -8.802 7.129 1.00 95.06 82 GLY A O 1
ATOM 624 N N . SER A 1 83 ? -6.481 -6.794 6.134 1.00 96.19 83 SER A N 1
ATOM 625 C CA . SER A 1 83 ? -6.724 -7.291 4.780 1.00 96.19 83 SER A CA 1
ATOM 626 C C . SER A 1 83 ? -5.482 -8.006 4.209 1.00 96.19 83 SER A C 1
ATOM 628 O O . SER A 1 83 ? -4.342 -7.610 4.441 1.00 96.19 83 SER A O 1
ATOM 630 N N . THR A 1 84 ? -5.691 -9.061 3.423 1.00 96.38 84 THR A N 1
ATOM 631 C CA . THR A 1 84 ? -4.649 -9.833 2.722 1.00 96.38 84 THR A CA 1
ATOM 632 C C . THR A 1 84 ? -4.884 -9.790 1.207 1.00 96.38 84 THR A C 1
ATOM 634 O O . THR A 1 84 ? -5.979 -9.427 0.778 1.00 96.38 84 THR A O 1
ATOM 637 N N . PRO A 1 85 ? -3.930 -10.222 0.355 1.00 95.94 85 PRO A N 1
ATOM 638 C CA . PRO A 1 85 ? -4.149 -10.274 -1.097 1.00 95.94 85 PRO A CA 1
ATOM 639 C C . PRO A 1 85 ? -5.321 -11.173 -1.542 1.00 95.94 85 PRO A C 1
ATOM 641 O O . PRO A 1 85 ? -5.756 -11.097 -2.688 1.00 95.94 85 PRO A O 1
ATOM 644 N N . SER A 1 86 ? -5.819 -12.056 -0.669 1.00 96.50 86 SER A N 1
ATOM 645 C CA . SER A 1 86 ? -6.882 -13.020 -0.981 1.00 96.50 86 SER A CA 1
ATOM 646 C C . SER A 1 86 ? -8.179 -12.806 -0.197 1.00 96.50 86 SER A C 1
ATOM 648 O O . SER A 1 86 ? -9.211 -13.357 -0.582 1.00 96.50 86 SER A O 1
ATOM 650 N N . ARG A 1 87 ? -8.166 -12.034 0.897 1.00 96.25 87 ARG A N 1
ATOM 651 C CA . ARG A 1 87 ? -9.327 -11.837 1.778 1.00 96.25 87 ARG A CA 1
ATOM 652 C C . ARG A 1 87 ? -9.301 -10.454 2.424 1.00 96.25 87 ARG A C 1
ATOM 654 O O . ARG A 1 87 ? -8.248 -9.955 2.783 1.00 96.25 87 ARG A O 1
ATOM 661 N N . GLY A 1 88 ? -10.478 -9.882 2.657 1.00 96.50 88 GLY A N 1
ATOM 662 C CA . GLY A 1 88 ? -10.634 -8.611 3.366 1.00 96.50 88 GLY A CA 1
ATOM 663 C C . GLY A 1 88 ? -11.122 -7.498 2.451 1.00 96.50 88 GLY A C 1
ATOM 664 O O . GLY A 1 88 ? -11.280 -7.686 1.243 1.00 96.50 88 GLY A O 1
ATOM 665 N N . ARG A 1 89 ? -11.392 -6.335 3.046 1.00 96.94 89 ARG A N 1
ATOM 666 C CA . ARG A 1 89 ? -11.988 -5.189 2.352 1.00 96.94 89 ARG A CA 1
ATOM 667 C C . ARG A 1 89 ? -11.075 -4.643 1.256 1.00 96.94 89 ARG A C 1
ATOM 669 O O . ARG A 1 89 ? -11.564 -4.279 0.190 1.00 96.94 89 ARG A O 1
ATOM 676 N N . PHE A 1 90 ? -9.768 -4.618 1.514 1.00 98.19 90 PHE A N 1
ATOM 677 C CA . PHE A 1 90 ? -8.765 -4.050 0.609 1.00 98.19 90 PHE A CA 1
ATOM 678 C C . PHE A 1 90 ? -7.992 -5.106 -0.193 1.00 98.19 90 PHE A C 1
ATOM 680 O O . PHE A 1 90 ? -6.955 -4.808 -0.786 1.00 98.19 90 PHE A O 1
ATOM 687 N N . ALA A 1 91 ? -8.488 -6.348 -0.230 1.00 98.12 91 ALA A N 1
ATOM 688 C CA . ALA A 1 91 ? -7.844 -7.446 -0.944 1.00 98.12 91 ALA A CA 1
ATOM 689 C C . ALA A 1 91 ? -7.520 -7.150 -2.421 1.00 98.12 91 ALA A C 1
ATOM 691 O O . ALA A 1 91 ? -6.378 -7.400 -2.817 1.00 98.12 91 ALA A O 1
ATOM 692 N N . PRO A 1 92 ? -8.437 -6.597 -3.248 1.00 97.94 92 PRO A N 1
ATOM 693 C CA . PRO A 1 92 ? -8.112 -6.343 -4.650 1.00 97.94 92 PRO A CA 1
ATOM 694 C C . PRO A 1 92 ? -7.019 -5.277 -4.811 1.00 97.94 92 PRO A C 1
ATOM 696 O O . PRO A 1 92 ? -6.149 -5.433 -5.667 1.00 97.94 92 PRO A O 1
ATOM 699 N N . GLN A 1 93 ? -7.006 -4.243 -3.964 1.00 98.44 93 GLN A N 1
ATOM 700 C CA . GLN A 1 93 ? -5.988 -3.192 -4.004 1.00 98.44 93 GLN A CA 1
ATOM 701 C C . GLN A 1 93 ? -4.617 -3.724 -3.588 1.00 98.44 93 GLN A C 1
ATOM 703 O O . GLN A 1 93 ? -3.627 -3.464 -4.273 1.00 98.44 93 GLN A O 1
ATOM 708 N N . ILE A 1 94 ? -4.563 -4.503 -2.501 1.00 98.25 94 ILE A N 1
ATOM 709 C CA . ILE A 1 94 ? -3.325 -5.134 -2.025 1.00 98.25 94 ILE A CA 1
ATOM 710 C C . ILE A 1 94 ? -2.779 -6.077 -3.096 1.00 98.25 94 ILE A C 1
ATOM 712 O O . ILE A 1 94 ? -1.596 -6.010 -3.422 1.00 98.25 94 ILE A O 1
ATOM 716 N N . LYS A 1 95 ? -3.634 -6.927 -3.676 1.00 98.31 95 LYS A N 1
ATOM 717 C CA . LYS A 1 95 ? -3.233 -7.864 -4.727 1.00 98.31 95 LYS A CA 1
ATOM 718 C C . LYS A 1 95 ? -2.620 -7.138 -5.926 1.00 98.31 95 LYS A C 1
ATOM 720 O O . LYS A 1 95 ? -1.506 -7.472 -6.315 1.00 98.31 95 LYS A O 1
ATOM 725 N N . ALA A 1 96 ? -3.300 -6.121 -6.453 1.00 98.25 96 ALA A N 1
ATOM 726 C CA . ALA A 1 96 ? -2.804 -5.358 -7.597 1.00 98.25 96 ALA A CA 1
ATOM 727 C C . ALA A 1 96 ? -1.487 -4.618 -7.288 1.00 98.25 96 ALA A C 1
ATOM 729 O O . ALA A 1 96 ? -0.598 -4.560 -8.134 1.00 98.25 96 ALA A O 1
ATOM 730 N N . GLY A 1 97 ? -1.329 -4.093 -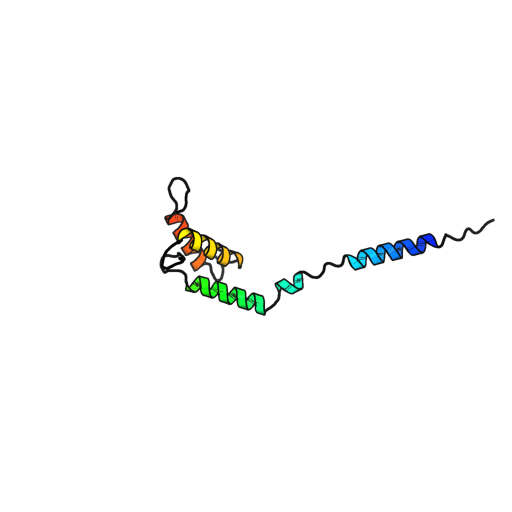6.067 1.00 97.94 97 GLY A N 1
ATOM 731 C CA . GLY A 1 97 ? -0.079 -3.463 -5.633 1.00 97.94 97 GLY A CA 1
ATOM 732 C C . GLY A 1 97 ? 1.086 -4.448 -5.546 1.00 97.94 97 GLY A C 1
ATOM 733 O O . GLY A 1 97 ? 2.189 -4.139 -5.992 1.00 97.94 97 GLY A O 1
ATOM 734 N N . VAL A 1 98 ? 0.845 -5.653 -5.021 1.00 97.00 98 VAL A N 1
ATOM 735 C CA . VAL A 1 98 ? 1.855 -6.722 -4.978 1.00 97.00 98 VAL A CA 1
ATOM 736 C C . VAL A 1 98 ? 2.233 -7.169 -6.389 1.00 97.00 98 VAL A C 1
ATOM 738 O O . VAL A 1 98 ? 3.419 -7.277 -6.682 1.00 97.00 98 VAL A O 1
ATOM 741 N N . GLU A 1 99 ? 1.254 -7.380 -7.271 1.00 97.38 99 GLU A N 1
ATOM 742 C CA . GLU A 1 99 ? 1.503 -7.743 -8.673 1.00 97.38 99 GLU A CA 1
ATOM 743 C C . GLU A 1 99 ? 2.355 -6.684 -9.385 1.00 97.38 99 GLU A C 1
ATOM 745 O O . GLU A 1 99 ? 3.341 -7.036 -10.029 1.00 97.38 99 GLU A O 1
ATOM 750 N N . TYR A 1 100 ? 2.061 -5.396 -9.188 1.00 97.38 100 TYR A N 1
ATOM 751 C CA . TYR A 1 100 ? 2.879 -4.305 -9.724 1.00 97.38 100 TYR A CA 1
ATOM 752 C C . TYR A 1 100 ? 4.332 -4.337 -9.216 1.00 97.38 100 TYR A C 1
ATOM 754 O O . TYR A 1 100 ? 5.276 -4.158 -9.989 1.00 97.38 100 TYR A O 1
ATOM 762 N N . LEU A 1 101 ? 4.535 -4.565 -7.913 1.00 96.06 101 LEU A N 1
ATOM 763 C CA . LEU A 1 101 ? 5.880 -4.631 -7.332 1.00 96.06 101 LEU A CA 1
ATOM 764 C C . LEU A 1 101 ? 6.670 -5.835 -7.856 1.00 96.06 101 LEU A C 1
ATOM 766 O O . LEU A 1 101 ? 7.866 -5.705 -8.105 1.00 96.06 101 LEU A O 1
ATOM 770 N N . LEU A 1 102 ? 6.007 -6.978 -8.045 1.00 95.56 102 LEU A N 1
ATOM 771 C CA . LEU A 1 102 ? 6.618 -8.170 -8.633 1.00 95.56 102 LEU A CA 1
ATOM 772 C C . LEU A 1 102 ? 6.996 -7.950 -10.101 1.00 95.56 102 LEU A C 1
ATOM 774 O O . LEU A 1 102 ? 8.078 -8.361 -10.505 1.00 95.56 102 LEU A O 1
ATOM 778 N N . ASP A 1 103 ? 6.155 -7.260 -10.873 1.00 94.94 103 ASP A N 1
ATOM 779 C CA . ASP A 1 103 ? 6.442 -6.907 -12.271 1.00 94.94 103 ASP A CA 1
ATOM 780 C C . ASP A 1 103 ? 7.615 -5.916 -12.395 1.00 94.94 103 ASP A C 1
ATOM 782 O O . ASP A 1 103 ? 8.379 -5.940 -13.356 1.00 94.94 103 ASP A O 1
ATOM 786 N N . THR A 1 104 ? 7.816 -5.078 -11.373 1.00 94.12 104 THR A N 1
ATOM 787 C CA . THR A 1 104 ? 8.936 -4.122 -11.314 1.00 94.12 104 THR A CA 1
ATOM 788 C C . THR A 1 104 ? 10.222 -4.744 -10.743 1.00 94.12 104 THR A C 1
ATOM 790 O O . THR A 1 104 ? 11.274 -4.097 -10.708 1.00 94.12 104 THR A O 1
ATOM 793 N N . ALA A 1 105 ? 10.175 -5.992 -10.269 1.00 94.19 105 ALA A N 1
ATOM 794 C CA . ALA A 1 105 ? 11.336 -6.658 -9.699 1.00 94.19 105 ALA A CA 1
ATOM 795 C C . ALA A 1 105 ? 12.324 -7.084 -10.797 1.00 94.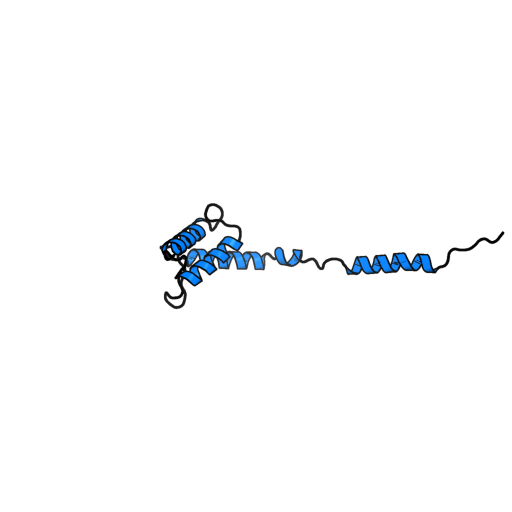19 105 ALA A C 1
ATOM 797 O O . ALA A 1 105 ? 11.980 -7.740 -11.780 1.00 94.19 105 ALA A O 1
ATOM 798 N N . ARG A 1 106 ? 13.596 -6.736 -10.611 1.00 93.06 106 ARG A N 1
ATOM 799 C CA . ARG A 1 106 ? 14.691 -7.138 -11.498 1.00 93.06 106 ARG A CA 1
ATOM 800 C C . ARG A 1 106 ? 15.123 -8.582 -11.198 1.00 93.06 106 ARG A C 1
ATOM 802 O O . ARG A 1 106 ? 14.970 -9.040 -10.065 1.00 93.06 106 ARG A O 1
ATOM 809 N N . PRO A 1 107 ? 15.789 -9.280 -12.141 1.00 91.56 107 PRO A N 1
ATOM 810 C CA . PRO A 1 107 ? 16.284 -10.646 -11.917 1.00 91.56 107 PRO A CA 1
ATOM 811 C C . PRO A 1 107 ? 17.247 -10.792 -10.729 1.00 91.56 107 PRO A C 1
ATOM 813 O O . PRO A 1 107 ? 17.395 -11.877 -10.180 1.00 91.56 107 PRO A O 1
ATOM 816 N N . ASN A 1 108 ? 17.908 -9.703 -10.326 1.00 92.50 108 ASN A N 1
ATOM 817 C CA . ASN A 1 108 ? 18.801 -9.665 -9.168 1.00 92.50 108 ASN A CA 1
ATOM 818 C C . ASN A 1 108 ? 18.075 -9.392 -7.834 1.00 92.50 108 ASN A C 1
ATOM 820 O O . ASN A 1 108 ? 18.738 -9.183 -6.820 1.00 92.50 108 ASN A O 1
ATOM 824 N N . GLY A 1 109 ? 16.740 -9.354 -7.830 1.00 88.25 109 GLY A N 1
ATOM 825 C CA . GLY A 1 109 ? 15.916 -9.150 -6.638 1.00 88.25 109 GLY A CA 1
ATOM 826 C C . GLY A 1 109 ? 15.747 -7.692 -6.203 1.00 88.25 109 GLY A C 1
ATOM 827 O O . GLY A 1 109 ? 15.037 -7.434 -5.234 1.00 88.25 109 GLY A O 1
ATOM 828 N N . LEU A 1 110 ? 16.359 -6.727 -6.898 1.00 91.50 110 LEU A N 1
ATOM 829 C CA . LEU A 1 110 ? 16.102 -5.309 -6.642 1.00 91.50 110 LEU A CA 1
ATOM 830 C C . LEU A 1 110 ? 14.744 -4.903 -7.219 1.00 91.50 110 LEU A C 1
ATOM 832 O O . LEU A 1 110 ? 14.397 -5.298 -8.328 1.00 91.50 110 LEU A O 1
ATOM 836 N N . ILE A 1 111 ? 14.004 -4.074 -6.486 1.00 85.44 111 ILE A N 1
ATOM 837 C CA . ILE A 1 111 ? 12.693 -3.564 -6.898 1.00 85.44 111 ILE A CA 1
ATOM 838 C C . ILE A 1 111 ? 12.831 -2.053 -7.108 1.00 85.44 111 ILE A C 1
ATOM 840 O O . ILE A 1 111 ? 13.092 -1.325 -6.147 1.00 85.44 111 ILE A O 1
ATOM 844 N N . GLY A 1 112 ? 12.702 -1.593 -8.358 1.00 76.88 112 GLY A N 1
ATOM 845 C CA . GLY A 1 112 ? 12.914 -0.190 -8.750 1.00 76.88 112 GLY A CA 1
ATOM 846 C C . GLY A 1 112 ? 13.614 -0.004 -10.083 1.00 76.88 112 GLY A C 1
ATOM 847 O O . GLY A 1 112 ? 14.394 -0.890 -10.493 1.00 76.88 112 GLY A O 1
#

pLDDT: mean 83.66, std 17.97, range [40.5, 98.44]

Nearest PDB structures (foldseek):
  7wat-assembly1_B  TM=7.082E-01  e=4.133E-01  Selaginella moellendorffii
  7y47-assembly1_B  TM=6.967E-01  e=4.409E-01  Selaginella moellendorffii
  3sdu-assembly1_A  TM=6.410E-01  e=3.190E-01  Abies grandis

Foldseek 3Di:
DDDDDPDPVVVVVVVVVVVVVVVPDPPPPVVVVPDPVVVVVLVVVLVVLLVQQDPQLWHAPDVRPPGLVRLVVNLVSNCVVVEDCVDDDCNVSNVSSVVVQVVQADPVRDGD

Radius of gyration: 28.04 Å; Cα contacts (8 Å, |Δi|>4): 87; chains: 1; bounding box: 33×33×95 Å

Sequence (112 aa):
MLNHLPSRKYLVWPLTVLSLLLLAAPASAAALDNDPQIKASIGKALDYLAREQRRQGYWEANGGQYRVAMTALAGMALASEGSTPSRGRFAPQIKAGVEYLLDTARPNGLIG

Mean predicted aligned error: 12.45 Å